Protein AF-A0A285TYU1-F1 (afdb_monomer)

Secondary structure (DSSP, 8-state):
-PPPPHHHHHHHTT----HHHHHHHHHHHHHHHHHH---TT---TT---------------

Sequence (61 aa):
MLSLTVEQLLVSKGISPKKEHLEILEARWKEMADLRGNLDGIKIDDADIALKNIAGGDHVE

Radius of gyration: 18.07 Å; Cα contacts (8 Å, |Δi|>4): 12; chains: 1; bounding box: 52×30×33 Å

Nearest PDB structures (foldseek):
  4wj3-assembly2_I  TM=5.311E-01  e=3.192E+00  Pseudomonas aeruginosa PAO1
  3a1k-assembly1_A  TM=6.882E-01  e=7.348E+00  Rhodococcus sp. N-771
  7vzm-assembly1_A  TM=5.873E-01  e=6.314E+00  Pseudomonas citronellolis

Foldseek 3Di:
DDDDQPCRVCVVVVHHDDPVCRVVVRVVVVVVDVVVPDCVPPPPVPPPPPVPPDPDPDDDD

pLDDT: mean 78.07, std 15.27, range [41.72, 95.81]

Structure (mmCIF, N/CA/C/O backbone):
data_AF-A0A285TYU1-F1
#
_entry.id   AF-A0A285TYU1-F1
#
loop_
_atom_site.group_PDB
_atom_site.id
_atom_site.type_symbol
_atom_site.label_atom_id
_atom_site.label_alt_id
_atom_site.label_comp_id
_atom_site.label_asym_id
_atom_site.label_entity_id
_atom_site.label_seq_id
_atom_site.pdbx_PDB_ins_code
_atom_site.Cartn_x
_atom_site.Cartn_y
_atom_site.Cartn_z
_atom_site.occupancy
_atom_site.B_iso_or_equiv
_atom_site.auth_seq_id
_atom_site.auth_comp_id
_atom_site.auth_asym_id
_atom_site.auth_atom_id
_atom_site.pdbx_PDB_model_num
ATOM 1 N N . MET A 1 1 ? -9.462 10.489 -14.399 1.00 41.72 1 MET A N 1
ATOM 2 C CA . MET A 1 1 ? -10.121 9.420 -13.615 1.00 41.72 1 MET A CA 1
ATOM 3 C C . MET A 1 1 ? -10.137 9.855 -12.162 1.00 41.72 1 MET A C 1
ATOM 5 O O . MET A 1 1 ? -9.108 10.337 -11.709 1.00 41.72 1 MET A O 1
ATOM 9 N N . LEU A 1 2 ? -11.267 9.748 -11.457 1.00 52.00 2 LEU A N 1
ATOM 10 C CA . LEU A 1 2 ? -11.273 9.930 -10.001 1.00 52.00 2 LEU A CA 1
ATOM 11 C C . LEU A 1 2 ? -10.539 8.741 -9.362 1.00 52.00 2 LEU A C 1
ATOM 13 O O . LEU A 1 2 ? -10.911 7.597 -9.612 1.00 52.00 2 LEU A O 1
ATOM 17 N N . SER A 1 3 ? -9.512 9.004 -8.556 1.00 73.75 3 SER A N 1
ATOM 18 C CA . SER A 1 3 ? -8.913 7.996 -7.680 1.00 73.75 3 SER A CA 1
ATOM 19 C C . SER A 1 3 ? -9.856 7.735 -6.505 1.00 73.75 3 SER A C 1
ATOM 21 O O . SER A 1 3 ? -10.260 8.683 -5.830 1.00 73.75 3 SER A O 1
ATOM 23 N N . LEU A 1 4 ? -10.206 6.473 -6.259 1.00 79.06 4 LEU A N 1
ATOM 24 C CA . LEU A 1 4 ? -10.983 6.084 -5.079 1.00 79.06 4 LEU A CA 1
ATOM 25 C C . LEU A 1 4 ? -10.162 6.306 -3.802 1.00 79.06 4 LEU A C 1
ATOM 27 O O . LEU A 1 4 ? -8.946 6.103 -3.807 1.00 79.06 4 LEU A O 1
ATOM 31 N N . THR A 1 5 ? -10.826 6.680 -2.708 1.00 88.31 5 THR A N 1
ATOM 32 C CA . THR A 1 5 ? -10.203 6.668 -1.376 1.00 88.31 5 THR A CA 1
ATOM 33 C C . THR A 1 5 ? -9.946 5.230 -0.920 1.00 88.31 5 THR A C 1
ATOM 35 O O . THR A 1 5 ? -10.547 4.279 -1.436 1.00 88.31 5 THR A O 1
ATOM 38 N N . VAL A 1 6 ? -9.073 5.049 0.076 1.00 89.00 6 VAL A N 1
ATOM 39 C CA . VAL A 1 6 ? -8.786 3.720 0.644 1.00 89.00 6 VAL A CA 1
ATOM 40 C C . VAL A 1 6 ? -10.063 3.072 1.189 1.00 89.00 6 VAL A C 1
ATOM 42 O O . VAL A 1 6 ? -10.308 1.894 0.939 1.00 89.00 6 VAL A O 1
ATOM 45 N N . GLU A 1 7 ? -10.927 3.843 1.851 1.00 91.88 7 GLU A N 1
ATOM 46 C CA . GLU A 1 7 ? -12.231 3.372 2.333 1.00 91.88 7 GLU A CA 1
ATOM 47 C C . GLU A 1 7 ? -13.120 2.852 1.193 1.00 91.88 7 GLU A C 1
ATOM 49 O O . GLU A 1 7 ? -13.623 1.730 1.259 1.00 91.88 7 GLU A O 1
ATOM 54 N N . GLN A 1 8 ? -13.276 3.630 0.118 1.00 91.56 8 GLN A N 1
ATOM 55 C CA . GLN A 1 8 ? -14.101 3.249 -1.032 1.00 91.56 8 GLN A CA 1
ATOM 56 C C . GLN A 1 8 ? -13.581 1.976 -1.708 1.00 91.56 8 GLN A C 1
ATOM 58 O O . GLN A 1 8 ? -14.365 1.103 -2.091 1.00 91.56 8 GLN A O 1
ATOM 63 N N . LEU A 1 9 ? -12.256 1.846 -1.823 1.00 92.25 9 LEU A N 1
ATOM 64 C CA . LEU A 1 9 ? -11.620 0.654 -2.370 1.00 92.25 9 LEU A CA 1
ATOM 65 C C . LEU A 1 9 ? -11.904 -0.578 -1.501 1.00 92.25 9 LEU A C 1
ATOM 67 O O . LEU A 1 9 ? -12.265 -1.627 -2.036 1.00 92.25 9 LEU A O 1
ATOM 71 N N . LEU A 1 10 ? -11.788 -0.456 -0.178 1.00 93.12 10 LEU A N 1
ATOM 72 C CA . LEU A 1 10 ? -12.074 -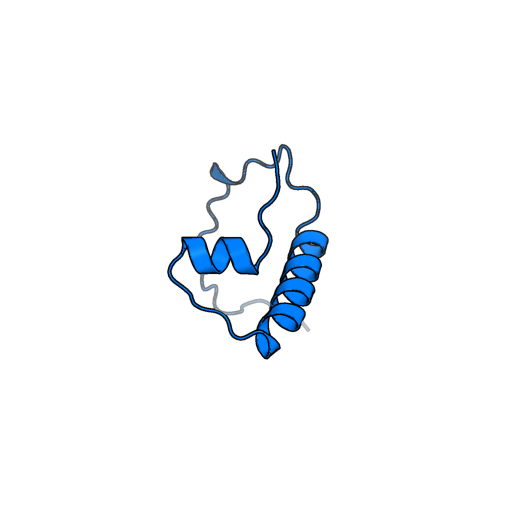1.547 0.756 1.00 93.12 10 LEU A CA 1
ATOM 73 C C . LEU A 1 10 ? -13.549 -1.968 0.697 1.00 93.12 10 LEU A C 1
ATOM 75 O O . LEU A 1 10 ? -13.829 -3.160 0.564 1.00 93.12 10 LEU A O 1
ATOM 79 N N . VAL A 1 11 ? -14.479 -1.010 0.670 1.00 94.81 11 VAL A N 1
ATOM 80 C CA . VAL A 1 11 ? -15.920 -1.288 0.549 1.00 94.81 11 VAL A CA 1
ATOM 81 C C . VAL A 1 11 ? -16.246 -1.993 -0.768 1.00 94.81 11 VAL A C 1
ATOM 83 O O . VAL A 1 11 ? -16.977 -2.981 -0.763 1.00 94.81 11 VAL A O 1
ATOM 86 N N . SER A 1 12 ? -15.653 -1.570 -1.891 1.00 94.00 12 SER A N 1
ATOM 87 C CA . SER A 1 12 ? -15.838 -2.252 -3.185 1.00 94.00 12 SER A CA 1
ATOM 88 C C . SER A 1 12 ? -15.345 -3.705 -3.188 1.00 94.00 12 SER A C 1
ATOM 90 O O . SER A 1 12 ? -15.816 -4.521 -3.977 1.00 94.00 12 SER A O 1
ATOM 92 N N . LYS A 1 13 ? -14.420 -4.045 -2.280 1.00 93.62 13 LYS A 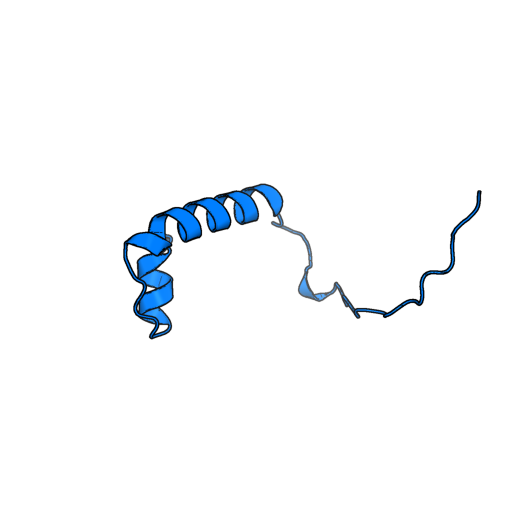N 1
ATOM 93 C CA . LYS A 1 13 ? -13.904 -5.404 -2.063 1.00 93.62 13 LYS A CA 1
ATOM 94 C C . LYS A 1 13 ? -14.705 -6.189 -1.016 1.00 93.62 13 LYS A C 1
ATOM 96 O O . LYS A 1 13 ? -14.310 -7.296 -0.665 1.00 93.62 13 LYS A O 1
ATOM 101 N N . GLY A 1 14 ? -15.806 -5.632 -0.508 1.00 95.81 14 GLY A N 1
ATOM 102 C CA . GLY A 1 14 ? -16.636 -6.245 0.531 1.00 95.81 14 GLY A CA 1
ATOM 103 C C . GLY A 1 14 ? -16.026 -6.181 1.934 1.00 95.81 14 GLY A C 1
ATOM 104 O O . GLY A 1 14 ? -16.472 -6.893 2.830 1.00 95.81 14 GLY A O 1
ATOM 105 N N . ILE A 1 15 ? -15.006 -5.345 2.139 1.00 95.62 15 ILE A N 1
ATOM 106 C CA . ILE A 1 15 ? -14.365 -5.144 3.438 1.00 95.62 15 ILE A CA 1
ATOM 107 C C . ILE A 1 15 ? -15.022 -3.935 4.102 1.00 95.62 15 ILE A C 1
ATOM 109 O O . ILE A 1 15 ? -15.118 -2.871 3.497 1.00 95.62 15 ILE A O 1
ATOM 113 N N . SER A 1 16 ? -15.445 -4.087 5.358 1.00 94.56 16 SER A N 1
ATOM 114 C CA . SER A 1 16 ? -15.970 -2.987 6.174 1.00 94.56 16 SER A CA 1
ATOM 115 C C . SER A 1 16 ? -14.880 -2.476 7.126 1.00 94.56 16 SER A C 1
ATOM 117 O O . SER A 1 16 ? -14.737 -3.023 8.224 1.00 94.56 16 SER A O 1
ATOM 119 N N . PRO A 1 17 ? -14.076 -1.470 6.735 1.00 88.88 17 PRO A N 1
ATOM 120 C CA . PRO A 1 17 ? -13.004 -0.960 7.580 1.00 88.88 17 PRO A CA 1
ATOM 121 C C . PRO A 1 17 ? -13.548 -0.201 8.792 1.00 88.88 17 PRO A C 1
ATOM 123 O O . PRO A 1 17 ? -14.529 0.537 8.708 1.00 88.88 17 PRO A O 1
ATOM 126 N N . LYS A 1 18 ? -12.870 -0.340 9.934 1.00 94.50 18 LYS A N 1
ATOM 127 C CA . LYS A 1 18 ? -13.103 0.539 11.084 1.00 94.50 18 LYS A CA 1
ATOM 128 C C . LYS A 1 18 ? -12.395 1.871 10.862 1.00 94.50 18 LYS A C 1
ATOM 130 O O . LYS A 1 18 ? -11.257 1.887 10.396 1.00 94.50 18 LYS A O 1
ATOM 135 N N . LYS A 1 19 ? -13.027 2.969 11.286 1.00 90.31 19 LYS A N 1
ATOM 136 C CA . LYS A 1 19 ? -12.466 4.327 11.160 1.00 90.31 19 LYS A CA 1
ATOM 137 C C . LYS A 1 19 ? -11.075 4.464 11.781 1.00 90.31 19 LYS A C 1
ATOM 139 O O . LYS A 1 19 ? -10.206 5.066 11.169 1.00 90.31 19 LYS A O 1
ATOM 144 N N . GLU A 1 20 ? -10.848 3.829 12.930 1.00 92.50 20 GLU A N 1
ATOM 145 C CA . GLU A 1 20 ? -9.555 3.815 13.638 1.00 92.50 20 GLU A CA 1
ATOM 146 C C . GLU A 1 20 ? -8.390 3.234 12.815 1.00 92.50 20 GLU A C 1
ATOM 148 O O . GLU A 1 20 ? -7.230 3.513 13.101 1.00 92.50 20 GLU A O 1
ATOM 153 N N . HIS A 1 21 ? -8.676 2.432 11.784 1.00 92.69 21 HIS A N 1
ATOM 154 C CA . HIS A 1 21 ? -7.656 1.852 10.911 1.00 92.69 21 HIS A CA 1
ATOM 155 C C . HIS A 1 21 ? -7.449 2.649 9.621 1.00 92.69 21 HIS A C 1
ATOM 157 O O . HIS A 1 21 ? -6.413 2.483 8.981 1.00 92.69 21 HIS A O 1
ATOM 163 N N . LEU A 1 22 ? -8.402 3.501 9.226 1.00 93.88 22 LEU A N 1
ATOM 164 C CA . LEU A 1 22 ? -8.350 4.204 7.942 1.00 93.88 22 LEU A CA 1
ATOM 165 C C . LEU A 1 22 ? -7.158 5.158 7.862 1.00 93.88 22 LEU A C 1
ATOM 167 O O . LEU A 1 22 ? -6.440 5.123 6.869 1.00 93.88 22 LEU A O 1
ATOM 171 N N . GLU A 1 23 ? -6.887 5.925 8.920 1.00 92.12 23 GLU A N 1
ATOM 172 C CA . GLU A 1 23 ? -5.755 6.863 8.944 1.00 92.12 23 GLU A CA 1
ATOM 173 C C . GLU A 1 23 ? -4.412 6.148 8.745 1.00 92.12 23 GLU A C 1
ATOM 175 O O . GLU A 1 23 ? -3.580 6.574 7.945 1.00 92.12 23 GLU A O 1
ATOM 180 N N . ILE A 1 24 ? -4.217 5.012 9.425 1.00 93.56 24 ILE A N 1
ATOM 181 C CA . ILE A 1 24 ? -2.994 4.210 9.296 1.00 93.56 24 ILE A CA 1
ATOM 182 C C . ILE A 1 24 ? -2.891 3.623 7.885 1.00 93.56 24 ILE A C 1
ATOM 184 O O . ILE A 1 24 ? -1.813 3.631 7.292 1.00 93.56 24 ILE A O 1
ATOM 188 N N . LEU A 1 25 ? -3.996 3.118 7.334 1.00 93.44 25 LEU A N 1
ATOM 189 C CA . LEU A 1 25 ? -4.014 2.536 5.994 1.00 93.44 25 LEU A CA 1
ATOM 190 C C . LEU A 1 25 ? -3.718 3.582 4.915 1.00 93.44 25 LEU A C 1
ATOM 192 O O . LEU A 1 25 ? -2.954 3.295 3.997 1.00 93.44 25 LEU A O 1
ATOM 196 N N . GLU A 1 26 ? -4.263 4.792 5.037 1.00 91.19 26 GLU A N 1
ATOM 197 C CA . GLU A 1 26 ? -3.973 5.894 4.118 1.00 91.19 26 GLU A CA 1
ATOM 198 C C . GLU A 1 26 ? -2.515 6.343 4.203 1.00 91.19 26 GLU A C 1
ATOM 200 O O . GLU A 1 26 ? -1.861 6.476 3.166 1.00 91.19 26 GLU A O 1
ATOM 205 N N . ALA A 1 27 ? -1.976 6.507 5.415 1.00 91.38 27 ALA A N 1
ATOM 206 C CA . ALA A 1 27 ? -0.575 6.870 5.611 1.00 91.38 27 ALA A CA 1
ATOM 207 C C . ALA A 1 27 ? 0.366 5.832 4.983 1.00 91.38 27 ALA A C 1
ATOM 209 O O . ALA A 1 27 ? 1.238 6.181 4.188 1.00 91.38 27 ALA A O 1
ATOM 210 N N . ARG A 1 28 ? 0.137 4.541 5.256 1.00 91.56 28 ARG A N 1
ATOM 211 C CA . ARG A 1 28 ? 0.933 3.445 4.684 1.00 91.56 28 ARG A CA 1
ATOM 212 C C . ARG A 1 28 ? 0.800 3.350 3.173 1.00 91.56 28 ARG A C 1
ATOM 214 O O . ARG A 1 28 ? 1.788 3.108 2.488 1.00 91.56 28 ARG A O 1
ATOM 221 N N . TRP A 1 29 ? -0.406 3.534 2.644 1.00 90.19 29 TRP A N 1
ATOM 222 C CA . TRP A 1 29 ? -0.621 3.523 1.203 1.00 90.19 29 TRP A CA 1
ATOM 223 C C . TRP A 1 29 ? 0.147 4.646 0.511 1.00 90.19 29 TRP A C 1
ATOM 225 O O . TRP A 1 29 ? 0.801 4.404 -0.502 1.00 90.19 29 TR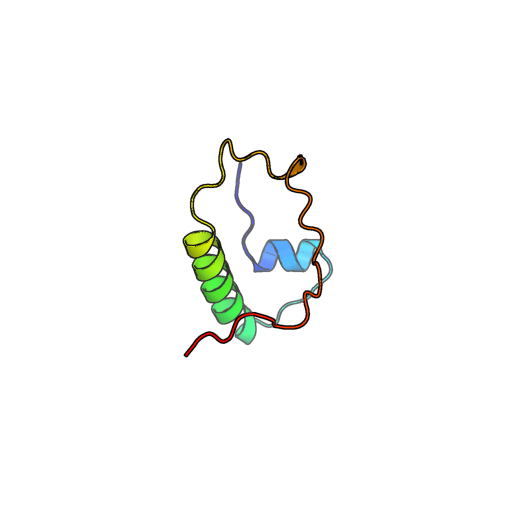P A O 1
ATOM 235 N N . LYS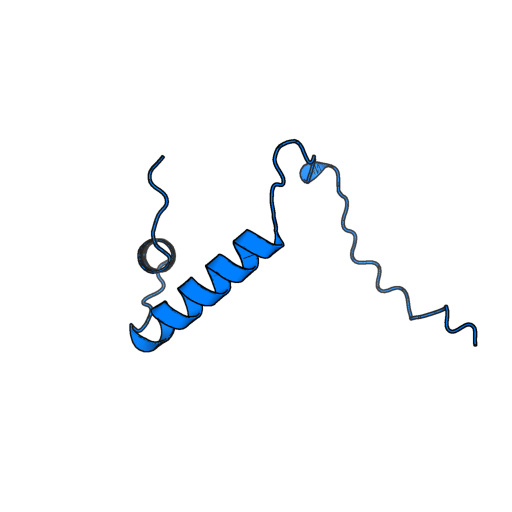 A 1 30 ? 0.121 5.852 1.085 1.00 88.56 30 LYS A N 1
ATOM 236 C CA . LYS A 1 30 ? 0.881 6.994 0.579 1.00 88.56 30 LYS A CA 1
ATOM 237 C C . LYS A 1 30 ? 2.387 6.728 0.610 1.00 88.56 30 LYS A C 1
ATOM 239 O O . LYS A 1 30 ? 3.034 6.894 -0.415 1.00 88.56 30 LYS A O 1
ATOM 244 N N . GLU A 1 31 ? 2.918 6.231 1.729 1.00 89.31 31 GLU A N 1
ATOM 245 C CA . GLU A 1 31 ? 4.331 5.837 1.839 1.00 89.31 31 GLU A CA 1
ATOM 246 C C . GLU A 1 31 ? 4.730 4.828 0.750 1.00 89.31 31 GLU A C 1
ATOM 248 O O . GLU A 1 31 ? 5.753 4.993 0.091 1.00 89.31 31 GLU A O 1
ATOM 253 N N . MET A 1 32 ? 3.914 3.794 0.520 1.00 86.50 32 MET A N 1
ATOM 254 C CA . MET A 1 32 ? 4.180 2.791 -0.517 1.00 86.50 32 MET A CA 1
ATOM 255 C C . MET A 1 32 ? 4.103 3.371 -1.932 1.00 86.50 32 MET A C 1
ATOM 257 O O . MET A 1 32 ? 4.903 2.992 -2.787 1.00 86.50 32 MET A O 1
ATOM 261 N N . ALA A 1 33 ? 3.156 4.273 -2.194 1.00 85.31 33 ALA A N 1
ATOM 262 C CA . ALA A 1 33 ? 3.036 4.945 -3.483 1.00 85.31 33 ALA A CA 1
ATOM 263 C C . ALA A 1 33 ? 4.253 5.840 -3.763 1.00 85.31 33 ALA A C 1
ATOM 265 O O . ALA A 1 33 ? 4.783 5.811 -4.873 1.00 85.31 33 ALA A O 1
ATOM 266 N N . ASP A 1 34 ? 4.732 6.558 -2.746 1.00 86.06 34 ASP A N 1
ATOM 267 C CA . ASP A 1 34 ? 5.927 7.396 -2.837 1.00 86.06 34 ASP A CA 1
ATOM 268 C C . ASP A 1 34 ? 7.187 6.537 -3.058 1.00 86.06 34 ASP A C 1
ATOM 270 O O . ASP A 1 34 ? 7.988 6.834 -3.943 1.00 86.06 34 ASP A O 1
ATOM 274 N N . LEU A 1 35 ? 7.332 5.422 -2.325 1.00 85.06 35 LEU A N 1
ATOM 275 C CA . LEU A 1 35 ? 8.444 4.471 -2.484 1.00 85.06 35 LEU A CA 1
ATOM 276 C C . LEU A 1 35 ? 8.453 3.779 -3.849 1.00 85.06 35 LEU A C 1
ATOM 278 O O . LEU A 1 35 ? 9.519 3.550 -4.418 1.00 85.06 35 LEU A O 1
ATOM 282 N N . ARG A 1 36 ? 7.274 3.439 -4.381 1.00 80.50 36 ARG A N 1
ATOM 283 C CA . ARG A 1 36 ? 7.132 2.874 -5.728 1.00 80.50 36 ARG A CA 1
ATOM 284 C C . ARG A 1 36 ? 7.661 3.839 -6.793 1.00 80.50 36 ARG A C 1
ATOM 286 O O . ARG A 1 36 ? 8.127 3.382 -7.835 1.00 80.50 36 ARG A O 1
ATOM 293 N N . GLY A 1 37 ? 7.587 5.148 -6.543 1.00 79.06 37 GLY A N 1
ATOM 294 C CA . GLY A 1 37 ? 7.992 6.177 -7.492 1.00 79.06 37 GLY A CA 1
ATOM 295 C C . GLY A 1 37 ? 7.187 6.114 -8.795 1.00 79.06 37 GLY A C 1
ATOM 296 O O . GLY A 1 37 ? 6.033 5.674 -8.824 1.00 79.06 37 GLY A O 1
ATOM 297 N N . ASN A 1 38 ? 7.801 6.555 -9.896 1.00 77.56 38 ASN A N 1
ATOM 298 C CA . ASN A 1 38 ? 7.199 6.467 -11.222 1.00 77.56 38 ASN A CA 1
ATOM 299 C C . ASN A 1 38 ? 7.627 5.169 -11.925 1.00 77.56 38 ASN A C 1
ATOM 301 O O . ASN A 1 38 ? 8.811 4.970 -12.183 1.00 77.56 38 ASN A O 1
ATOM 305 N N . LEU A 1 39 ? 6.657 4.312 -12.254 1.00 74.38 39 LEU A N 1
ATOM 306 C CA . LEU A 1 39 ? 6.877 3.094 -13.045 1.00 74.38 39 LEU A CA 1
ATOM 307 C C . LEU A 1 39 ? 6.346 3.216 -14.484 1.00 74.38 39 LEU A C 1
ATOM 309 O O . LEU A 1 39 ? 6.270 2.214 -15.193 1.00 74.38 39 LEU A O 1
ATOM 313 N N . ASP A 1 40 ? 5.959 4.413 -14.926 1.00 77.81 40 ASP A N 1
ATOM 314 C CA . ASP A 1 40 ? 5.500 4.645 -16.292 1.00 77.81 40 ASP A CA 1
ATOM 315 C C . ASP A 1 40 ? 6.602 4.276 -17.291 1.00 77.81 40 ASP A C 1
ATOM 317 O O . ASP A 1 40 ? 7.741 4.734 -17.204 1.00 77.81 40 ASP A O 1
ATOM 321 N N . GLY A 1 41 ? 6.258 3.416 -18.251 1.00 74.12 41 GLY A N 1
ATOM 322 C CA . GLY A 1 41 ? 7.196 2.909 -19.255 1.00 74.12 41 GLY A CA 1
ATOM 323 C C . GLY A 1 41 ? 8.080 1.749 -18.786 1.00 74.12 41 GLY A C 1
ATOM 324 O O . GLY A 1 41 ? 8.799 1.183 -19.610 1.00 74.12 41 GLY A O 1
ATOM 325 N N . ILE A 1 42 ? 8.006 1.337 -17.514 1.00 74.31 42 ILE A N 1
ATOM 326 C CA . ILE A 1 42 ? 8.653 0.105 -17.057 1.00 74.31 42 ILE A CA 1
ATOM 327 C C . ILE A 1 42 ? 7.785 -1.085 -17.472 1.00 74.31 42 ILE A C 1
ATOM 329 O O . ILE A 1 42 ? 6.640 -1.222 -17.044 1.00 74.31 42 ILE A O 1
ATOM 333 N N . 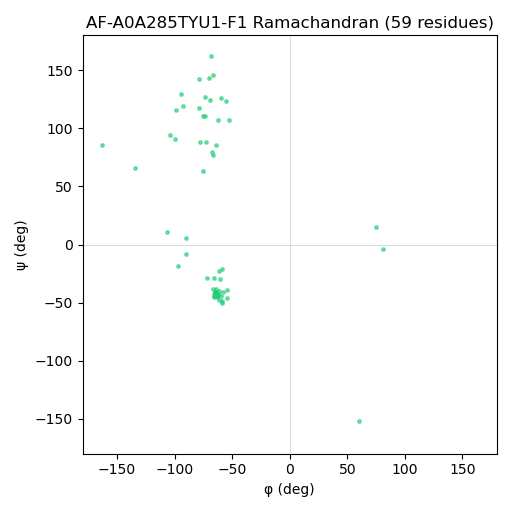LYS A 1 43 ? 8.336 -1.959 -18.322 1.00 71.44 43 LYS A N 1
ATOM 334 C CA . LYS A 1 43 ? 7.706 -3.228 -18.705 1.00 71.44 43 LYS A CA 1
ATOM 335 C C . LYS A 1 43 ? 7.769 -4.209 -17.535 1.00 71.44 43 LYS A C 1
ATOM 337 O O . LYS A 1 43 ? 8.728 -4.960 -17.399 1.00 71.44 43 LYS A O 1
ATOM 342 N N . ILE A 1 44 ? 6.756 -4.163 -16.676 1.00 70.56 44 ILE A N 1
ATOM 343 C CA . ILE A 1 44 ? 6.624 -5.071 -15.526 1.00 70.56 44 ILE A CA 1
ATOM 344 C C . ILE A 1 44 ? 6.249 -6.487 -15.999 1.00 70.56 44 ILE A C 1
ATOM 346 O O . ILE A 1 44 ? 6.658 -7.459 -15.377 1.00 70.56 44 ILE A O 1
ATOM 350 N N . ASP A 1 45 ? 5.546 -6.605 -17.128 1.00 66.88 45 ASP A N 1
ATOM 351 C CA . ASP A 1 45 ? 5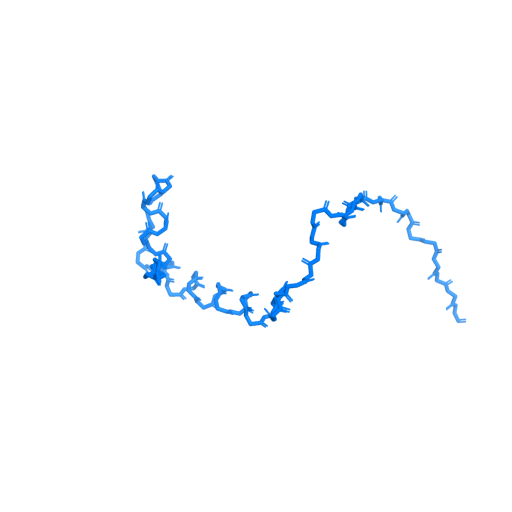.042 -7.882 -17.656 1.00 66.88 45 ASP A CA 1
ATOM 352 C C . ASP A 1 45 ? 6.158 -8.851 -18.092 1.00 66.88 45 ASP A C 1
ATOM 354 O O . ASP A 1 45 ? 5.985 -10.064 -18.006 1.00 66.88 45 ASP A O 1
ATOM 358 N N . ASP A 1 46 ? 7.310 -8.320 -18.521 1.00 58.75 46 ASP A N 1
ATOM 359 C CA . ASP A 1 46 ? 8.491 -9.107 -18.916 1.00 58.75 46 ASP A CA 1
ATOM 360 C C . ASP A 1 46 ? 9.438 -9.380 -17.729 1.00 58.75 46 ASP A C 1
ATOM 362 O O . ASP A 1 46 ? 10.414 -10.125 -17.859 1.00 58.75 46 ASP A O 1
ATOM 366 N N . ALA A 1 47 ? 9.190 -8.767 -16.565 1.00 59.59 47 ALA A N 1
ATOM 367 C CA . ALA A 1 47 ? 9.964 -9.031 -15.364 1.00 59.59 47 ALA A CA 1
ATOM 368 C C . ALA A 1 47 ? 9.492 -10.358 -14.759 1.00 59.59 47 ALA A C 1
ATOM 370 O O . ALA A 1 47 ? 8.607 -10.401 -13.906 1.00 59.59 47 ALA A O 1
ATOM 371 N N . AS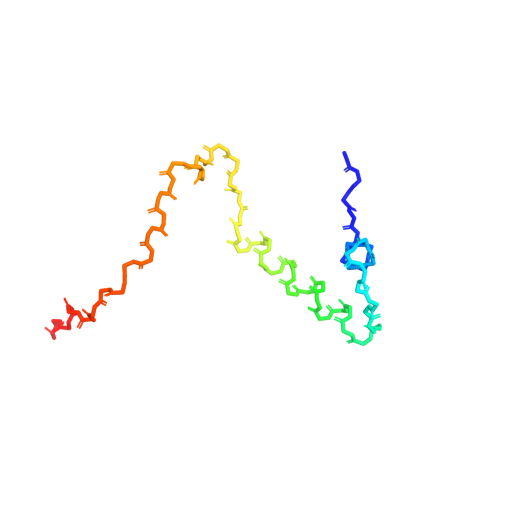P A 1 48 ? 10.102 -11.455 -15.204 1.00 55.53 48 ASP A N 1
ATOM 372 C CA . ASP A 1 48 ? 9.983 -12.764 -14.567 1.00 55.53 48 ASP A CA 1
ATOM 373 C C . ASP A 1 48 ? 10.667 -12.701 -13.188 1.00 55.53 48 ASP A C 1
ATOM 375 O O . ASP A 1 48 ? 11.832 -13.071 -13.013 1.00 55.53 48 ASP A O 1
ATOM 379 N N . ILE A 1 49 ? 9.968 -12.141 -12.192 1.00 59.78 49 ILE A N 1
ATOM 380 C CA . ILE A 1 49 ? 10.391 -12.136 -10.787 1.00 59.78 49 ILE A CA 1
ATOM 381 C C . ILE A 1 49 ? 10.152 -13.546 -10.236 1.00 59.78 49 ILE A C 1
ATOM 383 O O . ILE A 1 49 ? 9.346 -13.776 -9.333 1.00 59.78 49 ILE A O 1
ATOM 387 N N . ALA A 1 50 ? 10.849 -14.529 -10.800 1.00 59.88 50 ALA A N 1
ATOM 388 C CA . ALA A 1 50 ? 10.987 -15.826 -10.179 1.00 59.88 50 ALA A CA 1
ATOM 389 C C . ALA A 1 50 ? 11.728 -15.598 -8.858 1.00 59.88 50 ALA A C 1
ATOM 391 O O . ALA A 1 50 ? 12.926 -15.304 -8.842 1.00 59.88 50 ALA A O 1
ATOM 392 N N . LEU A 1 51 ? 11.004 -15.702 -7.742 1.00 54.62 51 LEU A N 1
ATOM 393 C CA . LEU A 1 51 ? 11.577 -15.680 -6.404 1.00 54.62 51 LEU A CA 1
ATOM 394 C C . LEU A 1 51 ? 12.477 -16.918 -6.259 1.00 54.62 51 LEU A C 1
ATOM 396 O O . LEU A 1 51 ? 12.045 -17.985 -5.827 1.00 54.62 51 LEU A O 1
ATOM 400 N N . LYS A 1 52 ? 13.733 -16.817 -6.696 1.00 54.19 52 LYS A N 1
ATOM 401 C CA . LYS A 1 5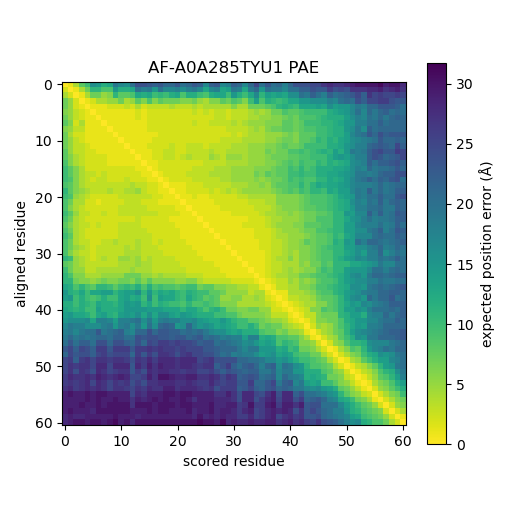2 ? 14.723 -17.862 -6.459 1.00 54.19 52 LYS A CA 1
ATOM 402 C C . LYS A 1 52 ? 15.105 -17.762 -4.990 1.00 54.19 52 LYS A C 1
ATOM 404 O O . LYS A 1 52 ? 15.752 -16.803 -4.583 1.00 54.19 52 LYS A O 1
ATOM 409 N N . ASN A 1 53 ? 14.709 -18.755 -4.197 1.00 56.38 53 ASN A N 1
ATOM 410 C CA . ASN A 1 53 ? 15.283 -18.985 -2.874 1.00 56.38 53 ASN A CA 1
ATOM 411 C C . ASN A 1 53 ? 16.748 -19.408 -3.057 1.00 56.38 53 ASN A C 1
ATOM 413 O O . ASN A 1 53 ? 17.077 -20.592 -3.018 1.00 56.38 53 ASN A O 1
ATOM 417 N N . ILE A 1 54 ? 17.619 -18.442 -3.343 1.00 61.97 54 ILE A N 1
ATOM 418 C CA . ILE A 1 54 ? 19.059 -18.658 -3.363 1.00 61.97 54 ILE A CA 1
ATOM 419 C C . ILE A 1 54 ? 19.476 -18.722 -1.895 1.00 61.97 54 ILE A C 1
ATOM 421 O O . ILE A 1 54 ? 19.386 -17.726 -1.179 1.00 61.97 54 ILE A O 1
ATOM 425 N N . ALA A 1 55 ? 19.866 -19.910 -1.426 1.00 60.00 55 ALA A N 1
ATOM 426 C CA . ALA A 1 55 ? 20.493 -20.047 -0.118 1.00 60.00 55 ALA A CA 1
ATOM 427 C C . ALA A 1 55 ? 21.709 -19.108 -0.079 1.00 60.00 55 ALA A C 1
ATOM 429 O O . ALA A 1 55 ? 22.545 -19.167 -0.979 1.00 60.00 55 ALA A O 1
ATOM 430 N N . GLY A 1 56 ? 21.742 -18.203 0.905 1.00 62.38 56 GLY A N 1
ATOM 431 C CA . GLY A 1 56 ? 22.708 -17.107 0.988 1.00 62.38 56 GLY A CA 1
ATOM 432 C C . GLY A 1 56 ? 24.143 -17.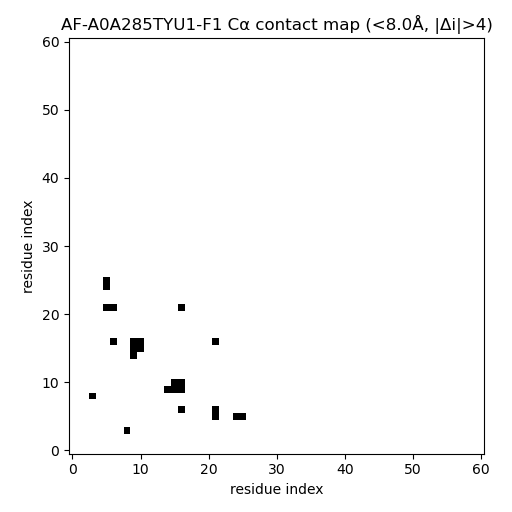607 0.874 1.00 62.38 56 GLY A C 1
ATOM 433 O O . GLY A 1 56 ? 24.665 -18.225 1.796 1.00 62.38 56 GLY A O 1
ATOM 434 N N . GLY A 1 57 ? 24.753 -17.344 -0.275 1.00 63.56 57 GLY A N 1
ATOM 435 C CA . GLY A 1 57 ? 26.113 -17.737 -0.598 1.00 63.56 57 GLY A CA 1
ATOM 436 C C . GLY A 1 57 ? 26.844 -16.565 -1.220 1.00 63.56 57 GLY A C 1
ATOM 437 O O . GLY A 1 57 ? 27.139 -16.612 -2.404 1.00 63.56 57 GLY A O 1
ATOM 438 N N . ASP A 1 58 ? 27.051 -15.508 -0.436 1.00 61.00 58 ASP A N 1
ATOM 439 C CA . ASP A 1 58 ? 28.251 -14.676 -0.556 1.00 61.00 58 ASP A CA 1
ATOM 440 C C . ASP A 1 58 ? 28.403 -13.828 0.716 1.00 61.00 58 ASP A C 1
ATOM 442 O O . ASP A 1 58 ? 27.897 -12.714 0.837 1.00 61.00 58 ASP A O 1
ATOM 446 N N . HIS A 1 59 ? 29.038 -14.419 1.728 1.00 56.53 59 HIS A N 1
ATOM 447 C CA . HIS A 1 59 ? 29.672 -13.670 2.806 1.00 56.53 59 HIS A CA 1
ATOM 448 C C . HIS A 1 59 ? 31.169 -13.745 2.511 1.00 56.53 59 HIS A C 1
ATOM 450 O O . HIS A 1 59 ? 31.808 -14.749 2.819 1.00 56.53 59 HIS A O 1
ATOM 456 N N . VAL A 1 60 ? 31.695 -12.737 1.820 1.00 57.94 60 VAL A N 1
ATOM 457 C CA . VAL A 1 60 ? 33.142 -12.531 1.704 1.00 57.94 60 VAL A CA 1
ATOM 458 C C . VAL A 1 60 ? 33.497 -11.462 2.734 1.00 57.94 60 VAL A C 1
ATOM 460 O O . VAL A 1 60 ? 32.968 -10.352 2.653 1.00 57.94 60 VAL A O 1
ATOM 463 N N . GLU A 1 61 ? 34.299 -11.849 3.731 1.00 55.28 61 GLU A N 1
ATOM 464 C CA . GLU A 1 61 ? 34.886 -10.958 4.750 1.00 55.28 61 GLU A CA 1
ATOM 465 C C . GLU A 1 61 ? 35.858 -9.933 4.149 1.00 55.28 61 GLU A C 1
ATOM 467 O O . GLU A 1 61 ? 36.576 -10.282 3.180 1.00 55.28 61 GLU A O 1
#

Organism: NCBI:txid614649

Solvent-accessible surface area (backbone atoms only — not comparable to full-atom values): 4226 Å² total; per-residue (Å²): 132,88,80,74,53,70,68,57,51,36,46,77,71,75,40,84,82,56,75,90,50,47,63,59,51,47,52,50,50,50,53,51,52,60,72,62,55,84,59,84,90,60,70,63,90,77,56,78,78,70,83,71,86,68,75,92,83,81,88,82,132

Mean predicted aligned error: 11.86 Å